Protein AF-R7L4V0-F1 (afdb_monomer)

pLDDT: mean 82.48, std 11.27, range [53.03, 90.94]

Foldseek 3Di:
DADDPVCCVPVVVVLLPPFPCPPVLRVVLNVVRVPPPPPPPDDDPVNSNVSSNVSSVVRD

Mean predicted aligned error: 5.34 Å

Secondary structure (DSSP, 8-state):
----HHHHHHTSGGGGTT-S-HHHHHHHHHHHHHS---TT----HHHHHHHHHHHHTT--

Solvent-accessible surface area (backbone atoms only — not comparable to full-atom values): 3560 Å² total; per-residue (Å²): 84,87,64,48,71,66,50,44,60,71,76,39,40,80,70,46,75,66,32,76,42,52,70,61,37,51,50,55,49,44,53,69,51,58,57,74,70,64,84,83,69,63,51,50,72,66,60,51,52,52,52,49,49,59,49,32,63,76,36,88

Structure (mmCIF, N/CA/C/O backbone):
data_AF-R7L4V0-F1
#
_entry.id   AF-R7L4V0-F1
#
loop_
_atom_site.group_PDB
_atom_site.id
_atom_site.type_symbol
_atom_site.label_atom_id
_atom_site.label_alt_id
_atom_site.label_comp_id
_atom_site.label_asym_id
_atom_site.label_entity_id
_atom_site.label_seq_id
_atom_site.pdbx_PDB_ins_code
_atom_site.Cartn_x
_atom_site.Cartn_y
_atom_site.Cartn_z
_atom_site.occupancy
_atom_site.B_iso_or_equiv
_atom_site.auth_seq_id
_atom_site.auth_comp_id
_atom_site.auth_asym_id
_atom_site.auth_atom_id
_atom_site.pdbx_PDB_model_num
ATOM 1 N N . MET A 1 1 ? 4.519 0.415 -14.135 1.00 69.19 1 MET A N 1
ATOM 2 C CA . MET A 1 1 ? 5.373 0.740 -12.972 1.00 69.19 1 MET A CA 1
ATOM 3 C C . MET A 1 1 ? 5.276 -0.427 -12.003 1.00 69.19 1 MET A C 1
ATOM 5 O O . MET A 1 1 ? 4.213 -1.026 -11.941 1.00 69.19 1 MET A O 1
ATOM 9 N N . THR A 1 2 ? 6.352 -0.779 -11.297 1.00 71.38 2 THR A N 1
ATOM 10 C CA . THR A 1 2 ? 6.324 -1.862 -10.298 1.00 71.38 2 THR A CA 1
ATOM 11 C C . THR A 1 2 ? 5.885 -1.311 -8.945 1.00 71.38 2 THR A C 1
ATOM 13 O O . THR A 1 2 ? 6.428 -0.300 -8.495 1.00 71.38 2 THR A O 1
ATOM 16 N N . VAL A 1 3 ? 4.915 -1.964 -8.305 1.00 79.94 3 VAL A N 1
ATOM 17 C CA . VAL A 1 3 ? 4.455 -1.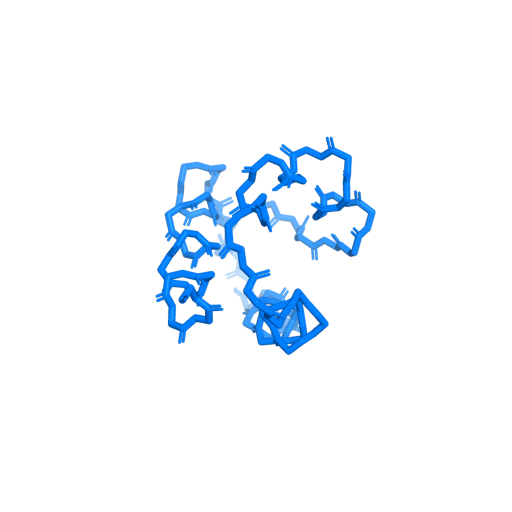630 -6.950 1.00 79.94 3 VAL A CA 1
ATOM 18 C C . VAL A 1 3 ? 5.180 -2.529 -5.961 1.00 79.94 3 VAL A C 1
ATOM 20 O O . VAL A 1 3 ? 5.239 -3.739 -6.141 1.00 79.94 3 VAL A O 1
ATOM 23 N N . ASN A 1 4 ? 5.746 -1.935 -4.918 1.00 83.19 4 ASN A N 1
ATOM 24 C CA . ASN A 1 4 ? 6.382 -2.652 -3.822 1.00 83.19 4 ASN A CA 1
ATOM 25 C C . ASN A 1 4 ? 5.871 -2.109 -2.485 1.00 83.19 4 ASN A C 1
ATOM 27 O O . ASN A 1 4 ? 5.211 -1.070 -2.432 1.00 83.19 4 ASN A O 1
ATOM 31 N N . GLU A 1 5 ? 6.187 -2.813 -1.401 1.00 85.06 5 GLU A N 1
ATOM 32 C CA . GLU A 1 5 ? 5.713 -2.460 -0.061 1.00 85.06 5 GLU A CA 1
ATOM 33 C C . GLU A 1 5 ? 6.112 -1.029 0.332 1.00 85.06 5 GLU A C 1
ATOM 35 O O . GLU A 1 5 ? 5.286 -0.270 0.829 1.00 85.06 5 GLU A O 1
ATOM 40 N N . VAL A 1 6 ? 7.333 -0.612 -0.017 1.00 85.69 6 VAL A N 1
ATOM 41 C CA . VAL A 1 6 ? 7.828 0.750 0.237 1.00 85.69 6 VAL A CA 1
ATOM 42 C C . VAL A 1 6 ? 6.958 1.804 -0.452 1.00 85.69 6 VAL A C 1
ATOM 44 O O . VAL A 1 6 ? 6.590 2.793 0.174 1.00 85.69 6 VAL A O 1
ATOM 47 N N . MET A 1 7 ? 6.554 1.598 -1.712 1.00 86.81 7 MET A N 1
ATOM 48 C CA . MET A 1 7 ? 5.629 2.518 -2.381 1.00 86.81 7 MET A CA 1
ATOM 49 C C . MET A 1 7 ? 4.259 2.555 -1.700 1.00 86.81 7 MET A C 1
ATOM 51 O O . MET A 1 7 ? 3.643 3.622 -1.654 1.00 86.81 7 MET A O 1
ATOM 55 N N . LEU A 1 8 ? 3.777 1.423 -1.178 1.00 87.75 8 LEU A N 1
ATOM 56 C CA . LEU A 1 8 ? 2.497 1.369 -0.469 1.00 87.75 8 LEU A CA 1
ATOM 57 C C . LEU A 1 8 ? 2.522 2.194 0.818 1.00 87.75 8 LEU A C 1
ATOM 59 O O . LEU A 1 8 ? 1.548 2.889 1.101 1.00 87.75 8 LEU A O 1
ATOM 63 N N . ASP A 1 9 ? 3.633 2.175 1.549 1.00 87.75 9 ASP A N 1
ATOM 64 C CA . ASP A 1 9 ? 3.811 2.972 2.765 1.00 87.75 9 ASP A CA 1
ATOM 65 C C . ASP A 1 9 ? 4.146 4.446 2.490 1.00 87.75 9 ASP A C 1
ATOM 67 O O . ASP A 1 9 ? 3.635 5.337 3.168 1.00 87.75 9 ASP A O 1
ATOM 71 N N . GLU A 1 10 ? 4.959 4.749 1.479 1.00 89.19 10 GLU A N 1
ATOM 72 C CA . GLU A 1 10 ? 5.397 6.128 1.231 1.00 89.19 10 GLU A CA 1
ATOM 73 C C . GLU A 1 10 ? 4.427 6.920 0.347 1.00 89.19 10 GLU A C 1
ATOM 75 O O . GLU A 1 10 ? 4.076 8.054 0.674 1.00 89.19 10 GLU A O 1
ATOM 80 N N . ARG A 1 11 ? 3.970 6.347 -0.776 1.00 88.25 11 ARG A N 1
ATOM 81 C CA . ARG A 1 11 ? 3.137 7.059 -1.769 1.00 88.25 11 ARG A CA 1
ATOM 82 C C . ARG A 1 11 ? 1.645 6.829 -1.581 1.00 88.25 11 ARG A C 1
ATOM 84 O O . ARG A 1 11 ? 0.851 7.712 -1.909 1.00 88.25 11 ARG A O 1
ATOM 91 N N . TYR A 1 12 ? 1.260 5.663 -1.069 1.00 88.44 12 TYR A N 1
ATOM 92 C CA . TYR A 1 12 ? -0.141 5.249 -0.980 1.00 88.44 12 TYR A CA 1
ATOM 93 C C . TYR A 1 12 ? -0.660 5.114 0.454 1.00 88.44 12 TYR A C 1
ATOM 95 O O . TYR A 1 12 ? -1.812 4.729 0.627 1.00 88.44 12 TYR A O 1
ATOM 103 N N . SER A 1 13 ? 0.111 5.489 1.482 1.00 88.50 13 SER A N 1
ATOM 104 C CA . SER A 1 13 ? -0.311 5.385 2.894 1.00 88.50 13 SER A CA 1
ATOM 105 C C . SER A 1 13 ? -1.655 6.051 3.178 1.00 88.50 13 SER A C 1
ATOM 107 O O . SER A 1 13 ? -2.461 5.520 3.939 1.00 88.50 13 SER A O 1
ATOM 109 N N . TRP A 1 14 ? -1.935 7.177 2.519 1.00 89.25 14 TRP A N 1
ATOM 110 C CA . TRP A 1 14 ? -3.205 7.894 2.637 1.00 89.25 14 TRP A CA 1
ATOM 111 C C . TRP A 1 14 ? -4.422 7.074 2.179 1.00 89.25 14 TRP A C 1
ATOM 113 O O . TRP A 1 14 ? -5.525 7.322 2.659 1.00 89.25 14 TRP A O 1
ATOM 123 N N . LEU A 1 15 ? -4.244 6.085 1.294 1.00 88.75 15 LEU A N 1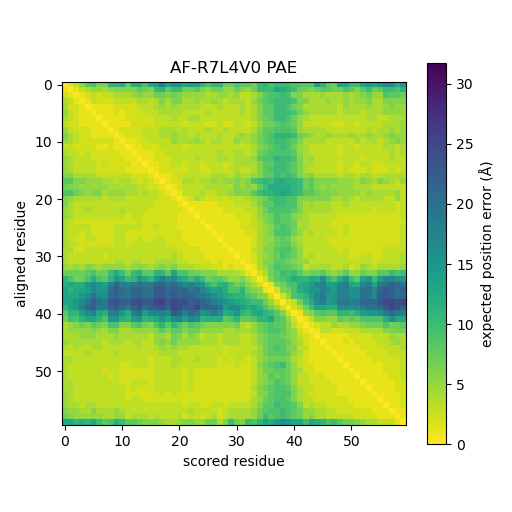
ATOM 124 C CA . LEU A 1 15 ? -5.318 5.178 0.877 1.00 88.75 15 LEU A CA 1
ATOM 125 C C . LEU A 1 15 ? -5.708 4.208 1.988 1.00 88.75 15 LEU A C 1
ATOM 127 O O . LEU A 1 15 ? -6.861 3.808 2.055 1.00 88.75 15 LEU A O 1
ATOM 131 N N . PHE A 1 16 ? -4.784 3.877 2.887 1.00 89.38 16 PHE A N 1
ATOM 132 C CA . PHE A 1 16 ? -5.003 2.910 3.960 1.00 89.38 16 PHE A CA 1
ATOM 133 C C . PHE A 1 16 ? -5.552 3.532 5.253 1.00 89.38 16 PHE A C 1
ATOM 135 O O . PHE A 1 16 ? -5.780 2.803 6.213 1.00 89.38 16 PHE A O 1
ATOM 142 N N . LEU A 1 17 ? -5.796 4.849 5.303 1.00 87.06 17 LEU A N 1
ATOM 143 C CA . LEU A 1 17 ? -6.231 5.555 6.523 1.00 87.06 17 LEU A CA 1
ATOM 144 C C . LEU A 1 17 ? -7.543 5.024 7.122 1.00 87.06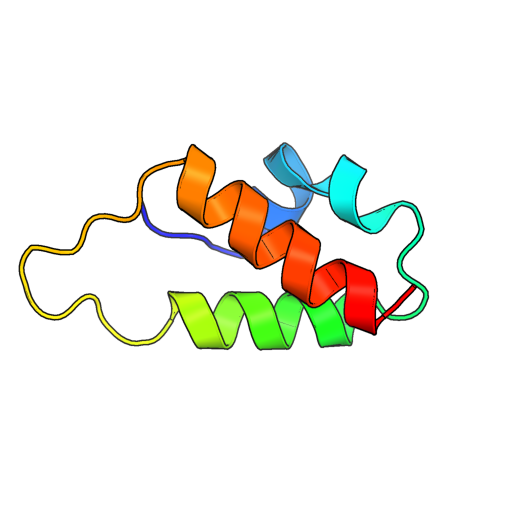 17 LEU A C 1
ATOM 146 O O . LEU A 1 17 ? -7.729 5.095 8.335 1.00 87.06 17 LEU A O 1
ATOM 150 N N . HIS A 1 18 ? -8.440 4.506 6.283 1.00 85.19 18 HIS A N 1
ATOM 151 C CA . HIS A 1 18 ? -9.733 3.948 6.696 1.00 85.19 18 HIS A CA 1
ATOM 152 C C . HIS A 1 18 ? -9.786 2.419 6.623 1.00 85.19 18 HIS A C 1
ATOM 154 O O . HIS A 1 18 ? -10.810 1.824 6.936 1.00 85.19 18 HIS A O 1
ATOM 160 N N . CYS A 1 19 ? -8.678 1.783 6.250 1.00 87.31 19 CYS A N 1
ATOM 161 C CA . CYS A 1 19 ? -8.603 0.341 6.112 1.00 87.31 19 CYS A CA 1
ATOM 162 C C . CYS A 1 19 ? -8.497 -0.316 7.492 1.00 87.31 19 CYS A C 1
ATOM 164 O O . CYS A 1 19 ? -7.537 -0.080 8.229 1.00 87.31 19 CYS A O 1
ATOM 166 N N . GLN A 1 20 ? -9.453 -1.178 7.836 1.00 86.19 20 GLN A N 1
ATOM 167 C CA . GLN A 1 20 ? -9.409 -1.951 9.077 1.00 86.19 20 GLN A CA 1
ATOM 168 C C . GLN A 1 20 ? -8.293 -2.997 9.061 1.00 86.19 20 GLN A C 1
ATOM 170 O O . GLN A 1 20 ? -7.746 -3.331 10.112 1.00 86.19 20 GLN A O 1
ATOM 175 N N . ASN A 1 21 ? -7.947 -3.518 7.878 1.00 89.69 21 ASN A N 1
ATOM 176 C CA . ASN A 1 21 ? -6.955 -4.577 7.731 1.00 89.69 21 ASN A CA 1
ATOM 177 C C . ASN A 1 21 ? -5.912 -4.258 6.652 1.00 89.69 21 ASN A C 1
ATOM 179 O O . ASN A 1 21 ? -5.886 -4.839 5.566 1.00 89.69 21 ASN A O 1
ATOM 183 N N . VAL A 1 22 ? -5.020 -3.326 6.994 1.00 89.56 22 VAL A N 1
ATOM 184 C CA . VAL A 1 22 ? -3.945 -2.847 6.115 1.00 89.56 22 VAL A CA 1
ATOM 185 C C . VAL A 1 22 ? -3.042 -3.985 5.637 1.00 89.56 22 VAL A C 1
ATOM 187 O O . VAL A 1 22 ? -2.700 -4.021 4.460 1.00 89.56 22 VAL A O 1
ATOM 190 N N . SER A 1 23 ? -2.677 -4.933 6.507 1.00 89.56 23 SER A N 1
ATOM 191 C CA . SER A 1 23 ? -1.800 -6.048 6.125 1.00 89.56 23 SER A CA 1
ATOM 192 C C . SER A 1 23 ? -2.434 -6.957 5.073 1.00 89.56 23 SER A C 1
ATOM 194 O O . SER A 1 23 ? -1.753 -7.339 4.126 1.00 89.56 23 SER A O 1
ATOM 196 N N . ALA A 1 24 ? -3.728 -7.275 5.204 1.00 90.75 24 ALA A N 1
ATOM 197 C CA . ALA A 1 24 ? -4.438 -8.080 4.210 1.00 90.75 24 ALA A CA 1
ATOM 198 C C . ALA A 1 24 ? -4.566 -7.336 2.871 1.00 90.75 24 ALA A C 1
ATOM 200 O O . ALA A 1 24 ? -4.253 -7.898 1.824 1.00 90.75 24 ALA A O 1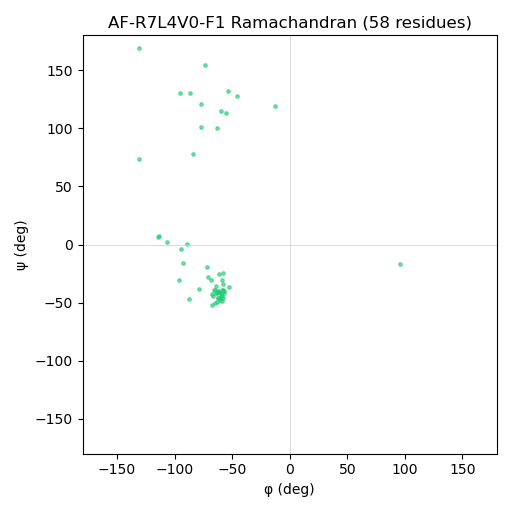
ATOM 201 N N . ALA A 1 25 ? -4.922 -6.048 2.914 1.00 90.81 25 ALA A N 1
ATOM 202 C CA . ALA A 1 25 ? -5.006 -5.216 1.718 1.00 90.81 25 ALA A CA 1
ATOM 203 C C . ALA A 1 25 ? -3.652 -5.108 0.997 1.00 90.81 25 ALA A C 1
ATOM 205 O O . ALA A 1 25 ? -3.583 -5.291 -0.215 1.00 90.81 25 ALA A O 1
ATOM 206 N N . LYS A 1 26 ? -2.559 -4.854 1.732 1.00 90.25 26 LYS A N 1
ATOM 207 C CA . LYS A 1 26 ? -1.201 -4.797 1.169 1.00 90.25 26 LYS A CA 1
ATOM 208 C C . LYS A 1 26 ? -0.778 -6.129 0.556 1.00 90.25 26 LYS A C 1
ATOM 210 O O . LYS A 1 26 ? -0.177 -6.107 -0.510 1.00 90.25 26 LYS A O 1
ATOM 215 N N . ALA A 1 27 ? -1.095 -7.260 1.186 1.00 90.12 27 ALA A N 1
ATOM 216 C CA . ALA A 1 27 ? -0.777 -8.578 0.642 1.00 90.12 27 ALA A CA 1
ATOM 217 C C . ALA A 1 27 ? -1.491 -8.834 -0.697 1.00 90.12 27 ALA A C 1
ATOM 219 O O . ALA A 1 27 ? -0.836 -9.232 -1.652 1.00 90.12 27 ALA A O 1
ATOM 220 N N . GLU A 1 28 ? -2.789 -8.527 -0.797 1.00 90.62 28 GLU A N 1
ATOM 221 C CA . GLU A 1 28 ? -3.563 -8.678 -2.043 1.00 90.62 28 GLU A CA 1
ATOM 222 C C . GLU A 1 28 ? -3.068 -7.726 -3.145 1.00 90.62 28 GLU A C 1
ATOM 224 O O . GLU A 1 28 ? -2.949 -8.114 -4.304 1.00 90.62 28 GLU A O 1
ATOM 229 N N . ILE A 1 29 ? -2.711 -6.488 -2.787 1.00 89.06 29 ILE A N 1
ATOM 230 C CA . ILE A 1 29 ? -2.103 -5.526 -3.717 1.00 89.06 29 ILE A CA 1
ATOM 231 C C . ILE A 1 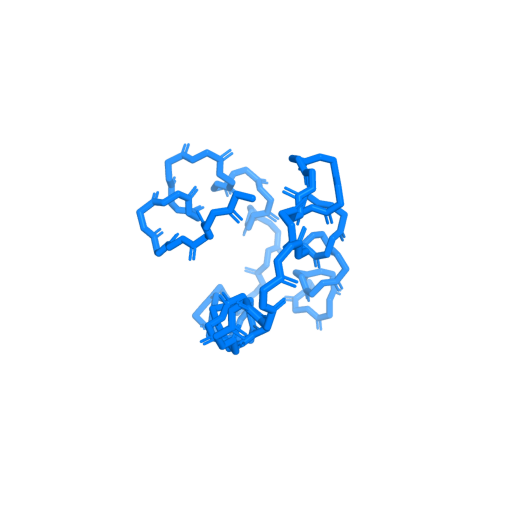29 ? -0.752 -6.043 -4.216 1.00 89.06 29 ILE A C 1
ATOM 233 O O . ILE A 1 29 ? -0.491 -6.025 -5.416 1.00 89.06 29 ILE A O 1
ATOM 237 N N . LEU A 1 30 ? 0.116 -6.488 -3.308 1.00 87.75 30 LEU A N 1
ATOM 238 C CA . LEU A 1 30 ? 1.426 -7.010 -3.675 1.00 87.75 30 LEU A CA 1
ATOM 239 C C . LEU A 1 30 ? 1.290 -8.256 -4.541 1.00 87.75 30 LEU A C 1
ATOM 241 O O . LEU A 1 30 ? 2.017 -8.349 -5.512 1.00 87.75 30 LEU A O 1
ATOM 245 N N . GLU A 1 31 ? 0.351 -9.156 -4.257 1.00 87.25 31 GLU A N 1
ATOM 246 C CA . GLU A 1 31 ? 0.077 -10.327 -5.097 1.00 87.25 31 GLU A CA 1
ATOM 247 C C . GLU A 1 31 ? -0.354 -9.915 -6.513 1.00 87.25 31 GLU A C 1
ATOM 249 O O . GLU A 1 31 ? 0.252 -10.362 -7.485 1.00 87.25 31 GLU A O 1
ATOM 254 N N . LEU A 1 32 ? -1.298 -8.970 -6.633 1.00 84.88 32 LEU A N 1
ATOM 255 C CA . LEU A 1 32 ? -1.774 -8.453 -7.922 1.00 84.88 32 LEU A CA 1
ATOM 256 C C . LEU A 1 32 ? -0.650 -7.828 -8.767 1.00 84.88 32 LEU A C 1
ATOM 258 O O . LEU A 1 32 ? -0.628 -7.978 -9.986 1.00 84.88 32 LEU A O 1
ATOM 262 N N . PHE A 1 33 ? 0.275 -7.107 -8.128 1.00 78.81 33 PHE A N 1
ATOM 263 C CA . PHE A 1 33 ? 1.395 -6.445 -8.807 1.00 78.81 33 PHE A CA 1
ATOM 264 C C . PHE A 1 33 ? 2.693 -7.275 -8.828 1.00 78.81 33 PHE A C 1
ATOM 266 O O . PHE A 1 33 ? 3.677 -6.826 -9.420 1.00 78.81 33 PHE A O 1
ATOM 273 N N . SER A 1 34 ? 2.713 -8.450 -8.187 1.00 73.44 34 SER A N 1
ATOM 274 C CA . SER A 1 34 ? 3.852 -9.380 -8.145 1.00 73.44 34 SER A CA 1
ATOM 275 C C . SER A 1 34 ? 3.793 -10.431 -9.247 1.00 73.44 34 SER A C 1
ATOM 277 O O . SER A 1 34 ? 4.816 -11.072 -9.493 1.00 73.44 34 SER A O 1
ATOM 279 N N . GLU A 1 35 ? 2.644 -10.637 -9.895 1.00 64.44 35 GLU A N 1
ATOM 280 C CA . GLU A 1 35 ? 2.575 -11.457 -11.103 1.00 64.44 35 GLU A CA 1
ATOM 281 C C . GLU A 1 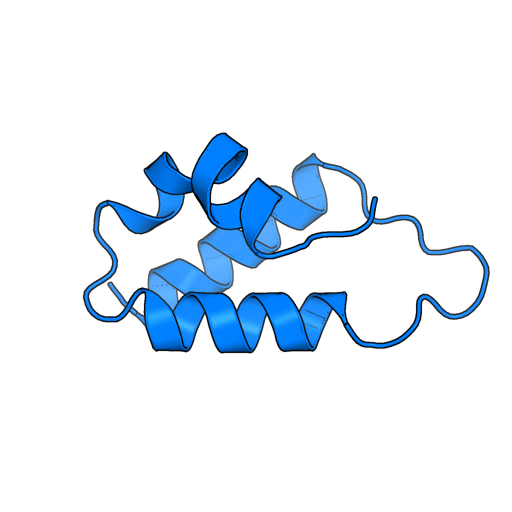35 ? 3.503 -10.816 -12.147 1.00 64.44 35 GLU A C 1
ATOM 283 O O . GLU A 1 35 ? 3.322 -9.649 -12.506 1.00 64.44 35 GLU A O 1
ATOM 288 N N . G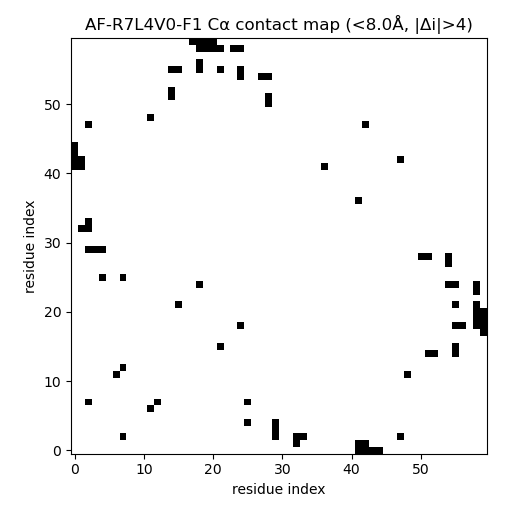LU A 1 36 ? 4.578 -11.527 -12.521 1.00 54.91 36 GLU A N 1
ATOM 289 C CA . GLU A 1 36 ? 5.639 -11.007 -13.389 1.00 54.91 36 GLU A CA 1
ATOM 290 C C . GLU A 1 36 ? 5.008 -10.295 -14.589 1.00 54.91 36 GLU A C 1
ATOM 292 O O . GLU A 1 36 ? 4.142 -10.884 -15.244 1.00 54.91 36 GLU A O 1
ATOM 297 N N . PRO A 1 37 ? 5.390 -9.036 -14.880 1.00 54.19 37 PRO A N 1
ATOM 298 C CA . PRO A 1 37 ? 4.824 -8.320 -16.004 1.00 54.19 37 PRO A CA 1
ATOM 299 C C . PRO A 1 37 ? 5.217 -9.083 -17.263 1.00 54.19 37 PRO A C 1
ATOM 301 O O . PRO A 1 37 ? 6.351 -8.982 -17.726 1.00 54.19 37 PRO A O 1
ATOM 304 N N . VAL A 1 38 ? 4.278 -9.873 -17.784 1.00 53.03 38 VAL A N 1
ATOM 305 C CA . VAL A 1 38 ? 4.393 -10.509 -19.089 1.00 53.03 38 VAL A CA 1
ATOM 306 C C . VAL A 1 38 ? 4.640 -9.358 -20.056 1.00 53.03 38 VAL A C 1
ATOM 308 O O . VAL A 1 38 ? 3.812 -8.449 -20.138 1.00 53.03 38 VAL A O 1
ATOM 311 N N . ASP A 1 39 ? 5.843 -9.349 -20.630 1.00 53.94 39 ASP A N 1
ATOM 312 C CA . ASP A 1 39 ? 6.432 -8.337 -21.504 1.00 53.94 39 ASP A CA 1
ATOM 313 C C . ASP A 1 39 ? 5.432 -7.285 -22.040 1.00 53.94 39 ASP A C 1
ATOM 315 O O . ASP A 1 39 ? 4.491 -7.608 -22.756 1.00 53.94 39 ASP A O 1
ATOM 319 N N . GLU A 1 40 ? 5.677 -6.011 -21.704 1.00 53.16 40 GLU A N 1
ATOM 320 C CA . GLU A 1 40 ? 5.013 -4.771 -22.172 1.00 53.16 40 GLU A CA 1
ATOM 321 C C . GLU A 1 40 ? 3.872 -4.155 -21.343 1.00 53.16 40 GLU A C 1
ATOM 323 O O . GLU A 1 40 ? 3.628 -2.955 -21.506 1.00 53.16 40 GLU A O 1
ATOM 328 N N . HIS A 1 41 ? 3.218 -4.841 -20.396 1.00 53.84 41 HIS A N 1
ATOM 329 C CA . HIS A 1 41 ? 2.162 -4.188 -19.595 1.00 53.84 41 HIS A CA 1
ATOM 330 C C . HIS A 1 41 ? 2.701 -3.402 -18.392 1.00 53.84 41 HIS A C 1
ATOM 332 O O . HIS A 1 41 ? 2.659 -3.796 -17.227 1.00 53.84 41 HIS A O 1
ATOM 338 N N . THR A 1 42 ? 3.214 -2.212 -18.696 1.00 65.69 42 THR A N 1
ATOM 339 C CA . THR A 1 42 ? 3.575 -1.215 -17.690 1.00 65.69 42 THR A CA 1
ATOM 340 C C . THR A 1 42 ? 2.298 -0.542 -17.189 1.00 65.69 42 THR A C 1
ATOM 342 O O . THR A 1 42 ? 1.791 0.362 -17.842 1.00 65.69 42 THR A O 1
ATOM 345 N N . TRP A 1 43 ? 1.794 -0.939 -16.018 1.00 74.94 43 TRP A N 1
ATOM 346 C CA . TRP A 1 43 ? 0.662 -0.253 -15.381 1.00 74.94 43 TRP A CA 1
ATOM 347 C C . TRP A 1 43 ? 0.937 1.250 -15.246 1.00 74.94 43 TRP A C 1
ATOM 349 O O . TRP A 1 43 ? 2.025 1.631 -14.777 1.00 74.94 43 TRP A O 1
ATOM 359 N N . ALA A 1 44 ? -0.024 2.089 -15.643 1.00 83.62 44 ALA A N 1
ATOM 360 C CA . ALA A 1 44 ? 0.057 3.519 -15.397 1.00 83.62 44 ALA A CA 1
ATOM 361 C C . ALA A 1 44 ? -0.201 3.806 -13.913 1.00 83.62 44 ALA A C 1
ATOM 363 O O . ALA A 1 44 ? -0.882 3.057 -13.216 1.00 83.62 44 ALA A O 1
ATOM 364 N N . GLU A 1 45 ? 0.333 4.917 -13.413 1.00 84.12 45 GLU A N 1
ATOM 365 C CA . GLU A 1 45 ? 0.159 5.312 -12.009 1.00 84.12 45 GLU A CA 1
ATOM 366 C C . GLU A 1 45 ? -1.322 5.474 -11.619 1.00 84.12 45 GLU A C 1
ATOM 368 O O . GLU A 1 45 ? -1.714 5.152 -10.496 1.00 84.12 45 GLU A O 1
ATOM 373 N N . GL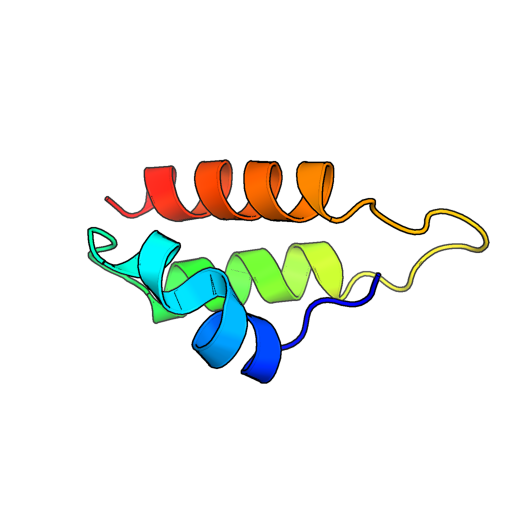N A 1 46 ? -2.152 5.930 -12.562 1.00 85.25 46 GLN A N 1
ATOM 374 C CA . GLN A 1 46 ? -3.596 6.044 -12.366 1.00 85.25 46 GLN A CA 1
ATOM 375 C C . GLN A 1 46 ? -4.246 4.673 -12.166 1.00 85.25 46 GLN A C 1
ATOM 377 O O . GLN A 1 46 ? -4.919 4.486 -11.155 1.00 85.25 46 GLN A O 1
ATOM 382 N N . ASP A 1 47 ? -3.964 3.704 -13.043 1.00 86.31 47 ASP A N 1
ATOM 383 C CA . ASP A 1 47 ? -4.492 2.340 -12.922 1.00 86.31 47 ASP A CA 1
ATOM 384 C C . ASP A 1 47 ? -4.064 1.695 -11.598 1.00 86.31 47 ASP A C 1
ATOM 386 O O . ASP A 1 47 ? -4.877 1.089 -10.902 1.00 86.31 47 ASP A O 1
ATOM 390 N N . ILE A 1 48 ? -2.801 1.885 -11.197 1.00 86.12 48 ILE A N 1
ATOM 391 C CA . ILE A 1 48 ? -2.279 1.388 -9.915 1.00 86.12 48 ILE A CA 1
ATOM 392 C C . ILE A 1 48 ? -3.081 1.963 -8.747 1.00 86.12 48 ILE A C 1
ATOM 394 O O . ILE A 1 48 ? -3.528 1.229 -7.867 1.00 86.12 48 ILE A O 1
ATOM 398 N N . THR A 1 49 ? -3.288 3.279 -8.746 1.00 88.62 49 THR A N 1
ATOM 399 C CA . THR A 1 49 ? -4.026 3.969 -7.683 1.00 88.62 49 THR A CA 1
ATOM 400 C C . THR A 1 49 ? -5.475 3.486 -7.607 1.00 88.62 49 THR A C 1
ATOM 402 O O . THR A 1 49 ? -6.007 3.306 -6.509 1.00 88.62 49 THR A O 1
ATOM 405 N N . GLU A 1 50 ? -6.127 3.266 -8.752 1.00 90.50 50 GLU A N 1
ATOM 406 C CA . GLU A 1 50 ? -7.500 2.756 -8.803 1.00 90.50 50 GLU A CA 1
ATOM 407 C C . GLU A 1 50 ? -7.604 1.315 -8.300 1.00 90.50 50 GLU A C 1
ATOM 409 O O . GLU A 1 50 ? -8.497 1.023 -7.501 1.00 90.50 50 GLU A O 1
ATOM 414 N N . GLN A 1 51 ? -6.672 0.436 -8.677 1.00 89.12 51 GLN A N 1
ATOM 415 C CA . GLN A 1 51 ? -6.632 -0.935 -8.161 1.00 89.12 51 GLN A CA 1
ATOM 416 C C . GLN A 1 51 ? -6.402 -0.974 -6.652 1.00 89.12 51 GLN A C 1
ATOM 418 O O . GLN A 1 51 ? -7.143 -1.648 -5.935 1.00 89.12 51 GLN A O 1
ATOM 423 N N . ILE A 1 52 ? -5.439 -0.194 -6.147 1.00 89.62 52 ILE A N 1
ATOM 424 C CA . ILE A 1 52 ? -5.187 -0.087 -4.705 1.00 89.62 52 ILE A CA 1
ATOM 425 C C . ILE A 1 52 ? -6.453 0.384 -3.987 1.00 89.62 52 ILE A C 1
ATOM 427 O O . ILE A 1 52 ? -6.855 -0.225 -3.000 1.00 89.62 52 ILE A O 1
ATOM 431 N N . ARG A 1 53 ? -7.133 1.418 -4.496 1.00 90.38 53 ARG A N 1
ATOM 432 C CA . ARG A 1 53 ? -8.404 1.895 -3.927 1.00 90.38 53 ARG A CA 1
ATOM 433 C C . ARG A 1 53 ? -9.484 0.825 -3.910 1.00 90.38 53 ARG A C 1
ATOM 435 O O . ARG A 1 53 ? -10.189 0.711 -2.911 1.00 90.38 53 ARG A O 1
ATOM 442 N N . MET A 1 54 ? -9.643 0.075 -4.999 1.00 90.94 54 MET A N 1
ATOM 443 C CA . MET A 1 54 ? -10.642 -0.991 -5.080 1.00 90.94 54 MET A CA 1
ATOM 444 C C . MET A 1 54 ? -10.371 -2.094 -4.063 1.00 90.94 54 MET A C 1
ATOM 446 O O . MET A 1 54 ? -11.313 -2.550 -3.421 1.00 90.94 54 MET A O 1
ATOM 450 N N . ILE A 1 55 ? -9.108 -2.489 -3.892 1.00 90.62 55 ILE A N 1
ATOM 451 C CA . ILE A 1 55 ? -8.720 -3.491 -2.898 1.00 90.62 55 ILE A CA 1
ATOM 452 C C . ILE A 1 55 ? -8.935 -2.941 -1.492 1.00 90.62 55 ILE A C 1
ATOM 454 O O . ILE A 1 55 ? -9.644 -3.563 -0.711 1.00 90.62 55 ILE A O 1
ATOM 458 N N . VAL A 1 56 ? -8.408 -1.755 -1.179 1.00 90.31 56 VAL A N 1
ATOM 459 C CA . VAL A 1 56 ? -8.530 -1.161 0.159 1.00 90.31 56 VAL A CA 1
ATOM 460 C C . VAL A 1 56 ? -9.991 -0.986 0.576 1.00 90.31 56 VAL A C 1
ATOM 462 O O . VAL A 1 56 ? -10.324 -1.317 1.707 1.00 90.31 56 VAL A O 1
ATOM 465 N N . ARG A 1 57 ? -10.884 -0.595 -0.343 1.00 88.88 57 ARG A N 1
ATOM 466 C CA . ARG A 1 57 ? -12.333 -0.512 -0.085 1.00 88.88 57 ARG A CA 1
ATOM 467 C C . ARG A 1 57 ? -12.984 -1.819 0.361 1.00 88.88 57 ARG A C 1
ATOM 469 O O . ARG A 1 57 ? -14.039 -1.771 0.979 1.00 88.88 57 ARG A O 1
ATOM 476 N N . LYS A 1 58 ? -12.415 -2.981 0.029 1.00 89.62 58 LYS A N 1
ATOM 477 C CA . LYS A 1 58 ? -12.923 -4.274 0.524 1.00 89.62 58 LYS A CA 1
ATOM 478 C C . LYS A 1 58 ? -12.631 -4.478 2.013 1.00 89.62 58 LYS A C 1
ATOM 480 O O . LYS A 1 58 ? -13.254 -5.334 2.633 1.00 89.62 58 LYS A O 1
ATOM 485 N N . TYR A 1 59 ? -11.665 -3.735 2.549 1.00 87.12 59 TYR A N 1
ATOM 486 C CA . TYR A 1 59 ? -11.156 -3.842 3.913 1.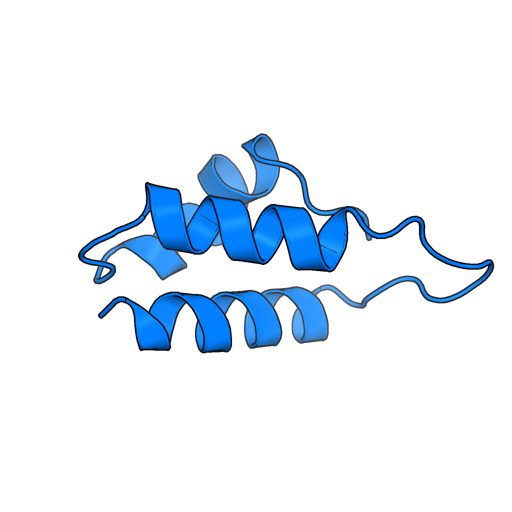00 87.12 59 TYR A CA 1
ATOM 487 C C . TYR A 1 59 ? -11.461 -2.593 4.767 1.00 87.12 59 TYR A C 1
ATOM 489 O O . TYR A 1 59 ? -10.939 -2.497 5.879 1.00 87.12 59 TYR A O 1
ATOM 497 N N . GLU A 1 60 ? -12.262 -1.646 4.261 1.00 82.62 60 GLU A N 1
ATOM 498 C CA . GLU A 1 60 ? -12.911 -0.564 5.033 1.00 82.62 60 GLU A CA 1
ATOM 499 C C . GLU A 1 60 ? -14.116 -1.103 5.823 1.00 82.62 60 GLU A C 1
ATOM 501 O O . GLU A 1 60 ? -14.271 -0.704 7.001 1.00 82.62 60 GLU A O 1
#

Radius of gyration: 11.08 Å; Cα contacts (8 Å, |Δi|>4): 46; chains: 1; bounding box: 21×19×31 Å

Sequence (60 aa):
MTVNEVMLDERYSWLFLHCQNVSAAKAEILELFSEEPVDEHTWAEQDITEQIRMIVRKYE